Protein AF-A0A920Q9V5-F1 (afdb_monomer)

Radius of gyration: 13.34 Å; Cα contacts (8 Å, |Δi|>4): 83; chains: 1; bounding box: 29×29×37 Å

Mean predicted aligned error: 3.58 Å

Structure (mmCIF, N/CA/C/O backbone):
data_AF-A0A920Q9V5-F1
#
_entry.id   AF-A0A920Q9V5-F1
#
loop_
_atom_site.group_PDB
_atom_site.id
_atom_site.type_symbol
_atom_site.label_atom_id
_atom_site.label_alt_id
_atom_site.label_comp_id
_atom_site.label_asym_id
_atom_site.label_entity_id
_atom_site.label_seq_id
_atom_site.pdbx_PDB_ins_code
_atom_site.Cartn_x
_atom_site.Cartn_y
_atom_site.Cartn_z
_atom_site.occupancy
_atom_site.B_iso_or_equiv
_atom_site.auth_seq_id
_atom_site.auth_comp_id
_atom_site.auth_asym_id
_atom_site.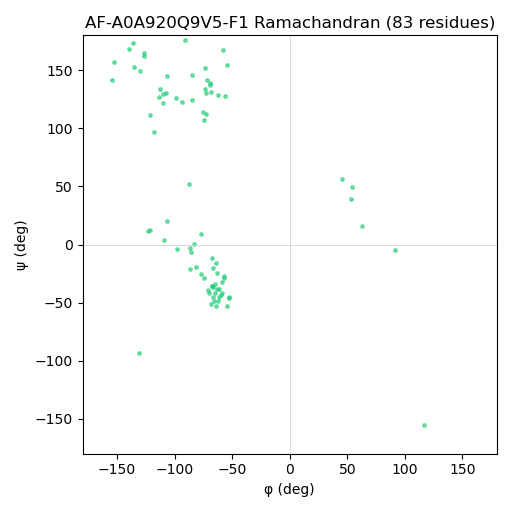auth_atom_id
_atom_site.pdbx_PDB_model_num
ATOM 1 N N . MET A 1 1 ? 5.739 -4.455 21.732 1.00 75.19 1 MET A N 1
ATOM 2 C CA . MET A 1 1 ? 4.391 -4.136 21.206 1.00 75.19 1 MET A CA 1
ATOM 3 C C . MET A 1 1 ? 4.221 -2.623 21.275 1.00 75.19 1 MET A C 1
ATOM 5 O O . MET A 1 1 ? 4.579 -2.070 22.308 1.00 75.19 1 MET A O 1
ATOM 9 N N . PHE A 1 2 ? 3.761 -1.958 20.210 1.00 85.31 2 PHE A N 1
ATOM 10 C CA . PHE A 1 2 ? 3.526 -0.503 20.224 1.00 85.31 2 PHE A CA 1
ATOM 11 C C . PHE A 1 2 ? 2.270 -0.149 21.047 1.00 85.31 2 PHE A C 1
ATOM 13 O O . PHE A 1 2 ? 1.365 -0.986 21.119 1.00 85.31 2 PHE A O 1
ATOM 20 N N . PRO A 1 3 ? 2.187 1.058 21.646 1.00 93.31 3 PRO A N 1
ATOM 21 C CA . PRO A 1 3 ? 0.954 1.569 22.251 1.00 93.31 3 PRO A CA 1
ATOM 22 C C . PRO A 1 3 ? -0.199 1.629 21.242 1.00 93.31 3 PRO A C 1
ATOM 24 O O . PRO A 1 3 ? 0.022 1.525 20.037 1.00 93.31 3 PRO A O 1
ATOM 27 N N . VAL A 1 4 ? -1.429 1.827 21.715 1.00 92.94 4 VAL A N 1
ATOM 28 C CA . VAL A 1 4 ? -2.572 2.092 20.827 1.00 92.94 4 VAL A CA 1
ATOM 29 C C . VAL A 1 4 ? -2.319 3.398 20.064 1.00 92.94 4 VAL A C 1
ATOM 31 O O . VAL A 1 4 ? -1.980 4.402 20.680 1.00 92.94 4 VAL A O 1
ATOM 34 N N . HIS A 1 5 ? -2.449 3.367 18.737 1.00 91.88 5 HIS A N 1
ATOM 35 C CA . HIS A 1 5 ? -2.228 4.511 17.846 1.00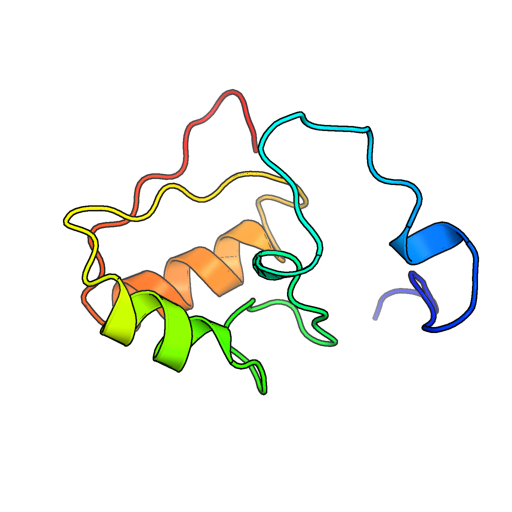 91.88 5 HIS A CA 1
ATOM 36 C C . HIS A 1 5 ? -3.072 4.370 16.576 1.00 91.88 5 HIS A C 1
ATOM 38 O O . HIS A 1 5 ? -3.439 3.251 16.201 1.00 91.88 5 HIS A O 1
ATOM 44 N N . CYS A 1 6 ? -3.352 5.493 15.910 1.00 92.62 6 CYS A N 1
ATOM 45 C CA . CYS A 1 6 ? -4.092 5.555 14.647 1.00 92.62 6 CYS A CA 1
ATOM 46 C C . CYS A 1 6 ? -5.451 4.843 14.742 1.00 92.62 6 CYS A C 1
ATOM 48 O O . CYS A 1 6 ? -5.804 3.995 13.916 1.00 92.62 6 CYS A O 1
ATOM 50 N N . VAL A 1 7 ? -6.213 5.172 15.787 1.00 94.69 7 VAL A N 1
ATOM 51 C CA . VAL A 1 7 ? -7.500 4.532 16.076 1.00 94.69 7 VAL A CA 1
ATOM 52 C C . VAL A 1 7 ? -8.570 4.994 15.088 1.00 94.69 7 VAL A C 1
ATOM 54 O O . VAL A 1 7 ? -8.789 6.183 14.878 1.00 94.69 7 VAL A O 1
ATOM 57 N N . LYS A 1 8 ? -9.299 4.046 14.491 1.00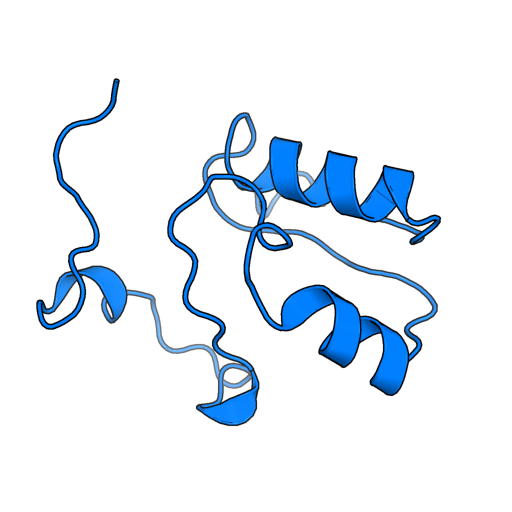 92.50 8 LYS A N 1
ATOM 58 C CA . LYS A 1 8 ? -10.409 4.361 13.583 1.00 92.50 8 LYS A CA 1
ATOM 59 C C . LYS A 1 8 ? -11.446 5.247 14.285 1.00 92.50 8 LYS A C 1
ATOM 61 O O . LYS A 1 8 ? -11.965 4.873 15.333 1.00 92.50 8 LYS A O 1
ATOM 66 N N . GLY A 1 9 ? -11.792 6.368 13.655 1.00 91.50 9 GLY A N 1
ATOM 67 C CA . GLY A 1 9 ? -12.770 7.328 14.174 1.00 91.50 9 GLY A CA 1
ATOM 68 C C . GLY A 1 9 ? -12.168 8.450 15.020 1.00 91.50 9 GLY A C 1
ATOM 69 O O . GLY A 1 9 ? -12.903 9.361 15.385 1.00 91.50 9 GLY A O 1
ATOM 70 N N . THR A 1 10 ? -10.861 8.420 15.304 1.00 94.50 10 THR A N 1
ATOM 71 C CA . THR A 1 10 ? -10.136 9.586 15.829 1.00 94.50 10 THR A CA 1
ATOM 72 C C . THR A 1 10 ? -9.554 10.416 14.682 1.00 94.50 10 THR A C 1
ATOM 74 O O . THR A 1 10 ? -9.664 10.052 13.508 1.00 94.50 10 THR A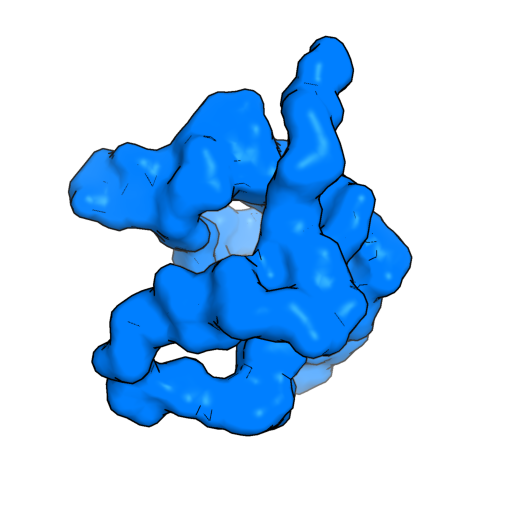 O 1
ATOM 77 N N . GLU A 1 11 ? -8.947 11.555 15.010 1.00 90.81 11 GLU A N 1
ATOM 78 C CA . GLU A 1 11 ? -8.315 12.441 14.026 1.00 90.81 11 GLU A CA 1
ATOM 79 C C . GLU A 1 11 ? -6.983 11.885 13.497 1.00 90.81 11 GLU A C 1
ATOM 81 O O . GLU A 1 11 ? -6.627 12.130 12.346 1.00 90.81 11 GLU A O 1
ATOM 86 N N . GLU A 1 12 ? -6.268 11.091 14.303 1.00 90.06 12 GLU A N 1
ATOM 87 C CA . GLU A 1 12 ? -4.903 10.621 14.015 1.00 90.06 12 GLU A CA 1
ATOM 88 C C . GLU A 1 12 ? -4.743 9.937 12.644 1.00 90.06 12 GLU A C 1
ATOM 90 O O . GLU A 1 12 ? -3.806 10.291 11.929 1.00 90.06 12 GLU A O 1
ATOM 95 N N . PRO A 1 13 ? -5.622 9.003 12.211 1.00 88.75 13 PRO A N 1
ATOM 96 C CA . PRO A 1 13 ? -5.465 8.325 10.922 1.00 88.75 13 PRO A CA 1
ATOM 97 C C . PRO A 1 13 ? -5.637 9.250 9.717 1.00 88.75 13 PRO A C 1
ATOM 99 O O . PRO A 1 13 ? -5.214 8.889 8.624 1.00 88.75 13 PRO A O 1
ATOM 102 N N . ASN A 1 14 ? -6.284 10.402 9.908 1.00 85.50 14 ASN A N 1
ATOM 103 C CA . ASN A 1 14 ? -6.546 11.388 8.863 1.00 85.50 14 ASN A CA 1
ATOM 104 C C . ASN A 1 14 ? -5.523 12.532 8.885 1.00 85.50 14 ASN A C 1
ATOM 106 O O . ASN A 1 14 ? -5.561 13.399 8.019 1.00 85.50 14 ASN A O 1
ATOM 110 N N . ASN A 1 15 ? -4.601 12.535 9.852 1.00 84.75 15 ASN A N 1
ATOM 111 C CA . ASN A 1 15 ? -3.561 13.549 9.984 1.00 84.75 15 ASN A CA 1
ATOM 112 C C . ASN A 1 15 ? -2.315 13.192 9.156 1.00 84.75 15 ASN A C 1
ATOM 114 O O . ASN A 1 15 ? -1.192 13.130 9.658 1.00 84.75 15 ASN A O 1
ATOM 118 N N . PHE A 1 16 ? -2.528 12.904 7.875 1.00 79.12 16 PHE A N 1
ATOM 119 C CA . PHE A 1 16 ? -1.476 12.858 6.868 1.00 79.12 16 PHE A CA 1
ATOM 120 C C . PHE A 1 16 ? -1.618 14.103 5.989 1.00 79.12 16 PHE A C 1
ATOM 122 O O . PHE A 1 16 ? -2.726 14.589 5.774 1.00 79.12 16 PHE A O 1
ATOM 129 N N . GLY A 1 17 ? -0.501 14.666 5.522 1.00 73.44 17 GLY A N 1
ATOM 130 C CA . GLY A 1 17 ? -0.538 15.862 4.678 1.00 73.44 17 GLY A CA 1
ATOM 131 C C . GLY A 1 17 ? -1.439 15.681 3.451 1.00 73.44 17 GLY A C 1
ATOM 132 O O . GLY A 1 17 ? -1.645 14.565 2.973 1.00 73.44 17 GLY A O 1
ATOM 133 N N . THR A 1 18 ? -1.970 16.780 2.920 1.00 74.94 18 THR A N 1
ATOM 134 C CA . THR A 1 18 ? -2.764 16.727 1.691 1.00 74.94 18 THR A CA 1
ATOM 135 C C . THR A 1 18 ? -1.837 16.548 0.498 1.00 74.94 18 THR A C 1
ATOM 137 O O . THR A 1 18 ? -1.051 17.436 0.172 1.00 74.94 18 THR A O 1
ATOM 140 N N . PHE A 1 19 ? -1.946 15.405 -0.167 1.00 83.62 19 PHE A N 1
ATOM 141 C CA . PHE A 1 19 ? -1.268 15.143 -1.428 1.00 83.62 19 PHE A CA 1
ATOM 142 C C . PHE A 1 19 ? -2.300 15.164 -2.553 1.00 83.62 19 PHE A C 1
ATOM 144 O O . PHE A 1 19 ? -3.324 14.495 -2.448 1.00 83.62 19 PHE A O 1
ATOM 151 N N . GLU A 1 20 ? -2.033 15.898 -3.637 1.00 86.06 20 GLU A N 1
ATOM 152 C CA . GLU A 1 20 ? -2.974 16.051 -4.765 1.00 86.06 20 GLU A CA 1
ATOM 153 C C . GLU A 1 20 ? -3.383 14.713 -5.398 1.00 86.06 20 GLU A C 1
ATOM 155 O O . GLU A 1 20 ? -4.475 14.578 -5.940 1.00 86.06 20 GLU A O 1
ATOM 160 N N . PHE A 1 21 ? -2.516 13.706 -5.299 1.00 85.94 21 PHE A N 1
ATOM 161 C CA . PHE A 1 21 ? -2.753 12.366 -5.823 1.00 85.94 21 PHE A CA 1
ATOM 162 C C . PHE A 1 21 ? -3.509 11.443 -4.853 1.00 85.94 21 PHE A C 1
ATOM 164 O O . PHE A 1 21 ? -3.793 10.304 -5.217 1.00 85.94 21 PHE A O 1
ATOM 171 N N . VAL A 1 22 ? -3.830 11.877 -3.628 1.00 88.81 22 VAL A N 1
ATOM 172 C CA . VAL A 1 22 ? -4.600 11.076 -2.663 1.00 88.81 22 VAL A CA 1
ATOM 173 C C . VAL A 1 22 ? -6.084 11.408 -2.785 1.00 88.81 22 VAL A C 1
ATOM 175 O O . VAL A 1 22 ? -6.508 12.547 -2.616 1.00 88.81 22 VAL A O 1
ATOM 178 N N . THR A 1 23 ? -6.885 10.384 -3.060 1.00 89.31 23 THR A N 1
ATOM 179 C CA . THR A 1 23 ? -8.339 10.457 -3.232 1.00 89.31 23 THR A CA 1
ATOM 180 C C . THR A 1 23 ? -9.021 9.452 -2.308 1.00 89.31 23 THR A C 1
ATOM 182 O O . THR A 1 23 ? -8.392 8.526 -1.799 1.00 89.31 23 THR A O 1
ATOM 185 N N . ALA A 1 24 ? -10.333 9.585 -2.102 1.00 84.56 24 ALA A N 1
ATOM 186 C CA . ALA A 1 24 ? -11.084 8.613 -1.302 1.00 84.56 24 ALA A CA 1
ATOM 187 C C . ALA A 1 24 ? -10.957 7.172 -1.844 1.00 84.56 24 ALA A C 1
ATOM 189 O O . ALA A 1 24 ? -10.977 6.217 -1.068 1.00 84.56 24 ALA A O 1
ATOM 190 N N . ASP A 1 25 ? -10.756 7.019 -3.156 1.00 88.00 25 ASP A N 1
ATOM 191 C CA . ASP A 1 25 ? -10.706 5.722 -3.827 1.00 88.00 25 ASP A CA 1
ATOM 192 C C . ASP A 1 25 ? -9.351 5.020 -3.712 1.00 88.00 25 ASP A C 1
ATOM 194 O O . ASP A 1 25 ? -9.286 3.801 -3.879 1.00 88.00 25 ASP A O 1
ATOM 198 N N . ASN A 1 26 ? -8.263 5.731 -3.397 1.00 91.12 26 ASN A N 1
ATOM 199 C CA . ASN A 1 26 ? -6.929 5.132 -3.264 1.00 91.12 26 ASN A CA 1
ATOM 200 C C . ASN A 1 26 ? -6.406 5.063 -1.820 1.00 91.12 26 ASN A C 1
ATOM 202 O O . ASN A 1 26 ? -5.315 4.540 -1.590 1.00 91.12 26 ASN A O 1
ATOM 206 N N . VAL A 1 27 ? -7.213 5.470 -0.838 1.00 92.62 27 VAL A N 1
ATOM 207 C CA . VAL A 1 27 ? -6.917 5.266 0.585 1.00 92.62 27 VAL A CA 1
ATOM 208 C C . VAL A 1 27 ? -7.382 3.878 1.026 1.00 92.62 27 VAL A C 1
ATOM 210 O O . VAL A 1 27 ? -8.549 3.512 0.891 1.00 92.62 27 VAL A O 1
ATOM 213 N N . ILE A 1 28 ? -6.463 3.086 1.584 1.00 94.69 28 ILE A N 1
ATOM 214 C CA . ILE A 1 28 ? -6.746 1.736 2.086 1.00 94.69 28 ILE A CA 1
ATOM 215 C C . ILE A 1 28 ? -6.392 1.669 3.577 1.00 94.69 28 ILE A C 1
ATOM 217 O O . ILE A 1 28 ? -5.208 1.715 3.923 1.00 94.69 28 ILE A O 1
ATOM 221 N N . PRO A 1 29 ? -7.377 1.538 4.484 1.00 94.12 29 PRO A N 1
ATOM 222 C CA . PRO A 1 29 ? -7.092 1.367 5.900 1.00 94.12 29 PRO A CA 1
ATOM 223 C C . PRO A 1 29 ? -6.463 -0.007 6.156 1.00 94.12 29 PRO A C 1
ATOM 225 O O . PRO A 1 29 ? -6.933 -1.025 5.647 1.00 94.12 29 PRO A O 1
ATOM 228 N N . LYS A 1 30 ? -5.426 -0.045 6.997 1.00 94.88 30 LYS A N 1
ATOM 229 C CA . LYS A 1 30 ? -4.753 -1.280 7.422 1.00 94.88 30 LYS A CA 1
ATOM 230 C C . LYS A 1 30 ? -4.605 -1.329 8.938 1.00 94.88 30 LYS A C 1
ATOM 232 O O . LYS A 1 30 ? -4.432 -0.302 9.585 1.00 94.88 30 LYS A O 1
ATOM 237 N N . ASN A 1 31 ? -4.620 -2.533 9.503 1.00 94.25 31 ASN A N 1
ATOM 238 C CA . ASN A 1 31 ? -4.448 -2.771 10.943 1.00 94.25 31 ASN A CA 1
ATOM 239 C C . ASN A 1 31 ? -3.251 -3.691 11.263 1.00 94.25 31 ASN A C 1
ATOM 241 O O . ASN A 1 31 ? -3.120 -4.188 12.386 1.00 94.25 31 ASN A O 1
ATOM 245 N N . ARG A 1 32 ? -2.390 -3.941 10.269 1.00 95.12 32 ARG A N 1
ATOM 246 C CA . ARG A 1 32 ? -1.134 -4.694 10.375 1.00 95.12 32 ARG A CA 1
ATOM 247 C C . ARG A 1 32 ? -0.014 -3.982 9.617 1.00 95.12 32 ARG A C 1
ATOM 249 O O . ARG A 1 32 ? -0.229 -2.947 8.977 1.00 95.12 32 ARG A O 1
ATOM 256 N N . TYR A 1 33 ? 1.204 -4.504 9.758 1.00 96.06 33 TYR A N 1
ATOM 257 C CA . TYR A 1 33 ? 2.394 -3.909 9.153 1.00 96.06 33 TYR A CA 1
ATOM 258 C C . TYR A 1 33 ? 2.323 -3.937 7.630 1.00 96.06 33 TYR A C 1
ATOM 260 O O . TYR A 1 33 ? 2.413 -2.876 7.018 1.00 96.06 33 TYR A O 1
ATOM 268 N N . SER A 1 34 ? 2.076 -5.113 7.050 1.00 97.75 34 SER A N 1
ATOM 269 C CA . SER A 1 34 ? 1.884 -5.258 5.610 1.00 97.75 34 SER A CA 1
ATOM 270 C C . SER A 1 34 ? 0.588 -4.595 5.149 1.00 97.75 34 SER A C 1
ATOM 272 O O . SER A 1 34 ? -0.485 -4.844 5.706 1.00 97.75 34 SER A O 1
ATOM 274 N N . GLY A 1 35 ? 0.693 -3.790 4.092 1.00 97.56 35 GLY A N 1
ATOM 275 C CA . GLY A 1 35 ? -0.443 -3.224 3.374 1.00 97.56 35 GLY A CA 1
ATOM 276 C C . GLY A 1 35 ? -1.323 -4.269 2.691 1.00 97.56 35 GLY A C 1
ATOM 277 O O . GLY A 1 35 ? -2.455 -3.939 2.368 1.00 97.56 35 GLY A O 1
ATOM 278 N N . PHE A 1 36 ? -0.858 -5.510 2.510 1.00 97.94 36 PHE A N 1
ATOM 279 C CA . PHE A 1 36 ? -1.629 -6.607 1.904 1.00 97.94 36 PHE A CA 1
ATOM 280 C C . PHE A 1 36 ? -2.489 -7.372 2.915 1.00 97.94 36 PHE A C 1
ATOM 282 O O . PHE A 1 36 ? -3.447 -8.046 2.543 1.00 97.94 36 PHE A O 1
ATOM 289 N N . PHE A 1 37 ? -2.158 -7.299 4.204 1.00 97.50 37 PHE A N 1
ATOM 290 C CA . PHE A 1 37 ? -2.790 -8.149 5.204 1.00 97.50 37 PHE A CA 1
ATOM 291 C C . PHE A 1 37 ? -4.236 -7.717 5.480 1.00 97.50 37 PHE A C 1
ATOM 293 O O . PHE A 1 37 ? -4.466 -6.675 6.095 1.00 97.50 37 PHE A O 1
ATOM 300 N N . ASN A 1 38 ? -5.204 -8.553 5.091 1.00 96.81 38 ASN A N 1
ATOM 301 C CA . ASN A 1 38 ? -6.641 -8.295 5.239 1.00 96.81 38 ASN A CA 1
ATOM 302 C C . ASN A 1 38 ? -7.082 -6.945 4.646 1.00 96.81 38 ASN A C 1
ATOM 304 O O . ASN A 1 38 ? -7.922 -6.249 5.221 1.00 96.81 38 ASN A O 1
ATOM 308 N N . THR A 1 39 ? -6.519 -6.570 3.498 1.00 97.88 39 THR A N 1
ATOM 309 C CA . THR A 1 39 ? -6.901 -5.357 2.768 1.00 97.88 39 THR A CA 1
ATOM 310 C C . THR A 1 39 ? -7.246 -5.688 1.309 1.00 97.88 39 THR A C 1
ATOM 312 O O . THR A 1 39 ? -6.846 -6.736 0.800 1.00 97.88 39 THR A O 1
ATOM 315 N N . PRO A 1 40 ? -7.948 -4.794 0.591 1.00 97.25 40 PRO A N 1
ATOM 316 C CA . PRO A 1 40 ? -8.187 -4.944 -0.844 1.00 97.25 40 PRO A CA 1
ATOM 317 C C . PRO A 1 40 ? -6.976 -4.576 -1.727 1.00 97.25 40 PRO A C 1
ATOM 319 O O . PRO A 1 40 ? -7.143 -4.474 -2.940 1.00 97.25 40 PRO A O 1
ATOM 322 N N . LEU A 1 41 ? -5.779 -4.338 -1.165 1.00 97.50 41 LEU A N 1
ATOM 323 C CA . LEU A 1 41 ? -4.617 -3.871 -1.936 1.00 97.50 41 LEU A CA 1
ATOM 324 C C . LEU A 1 41 ? -4.239 -4.839 -3.065 1.00 97.50 41 LEU A C 1
ATOM 326 O O . LEU A 1 41 ? -3.974 -4.395 -4.176 1.00 97.50 41 LEU A O 1
ATOM 330 N N . GLU A 1 42 ? -4.267 -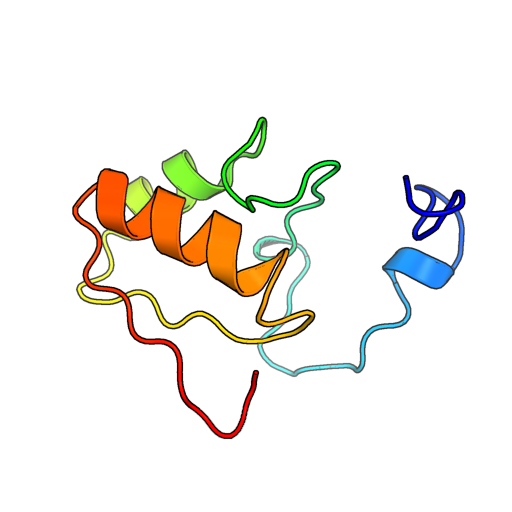6.147 -2.802 1.00 95.88 42 GLU A N 1
ATOM 331 C CA . GLU A 1 42 ? -3.942 -7.170 -3.804 1.00 95.88 42 GLU A CA 1
ATOM 332 C C . GLU A 1 42 ? -4.913 -7.139 -4.987 1.00 95.88 42 GLU A C 1
ATOM 334 O O . GLU A 1 42 ? -4.491 -7.060 -6.136 1.00 95.88 42 GLU A O 1
ATOM 339 N N . ALA A 1 43 ? -6.218 -7.106 -4.705 1.00 96.62 43 ALA A N 1
ATOM 340 C CA . ALA A 1 43 ? -7.244 -7.028 -5.741 1.00 96.62 43 ALA A CA 1
ATOM 341 C C . ALA A 1 43 ? -7.125 -5.740 -6.570 1.00 96.62 43 ALA A C 1
ATOM 343 O O . ALA A 1 43 ? -7.296 -5.775 -7.786 1.00 96.62 43 ALA A O 1
ATOM 344 N N . LYS A 1 44 ? -6.791 -4.612 -5.928 1.00 96.25 44 LYS A N 1
ATOM 345 C CA . LYS A 1 44 ? -6.561 -3.341 -6.627 1.00 96.25 44 LYS A CA 1
ATOM 346 C C . LYS A 1 44 ? -5.339 -3.401 -7.539 1.00 96.25 44 LYS A C 1
ATOM 348 O O . LYS A 1 44 ? -5.447 -3.053 -8.707 1.00 96.25 44 LYS A O 1
ATOM 353 N N . LEU A 1 45 ? -4.201 -3.883 -7.042 1.00 96.69 45 LEU A N 1
ATOM 354 C CA . LEU A 1 45 ? -2.988 -4.008 -7.854 1.00 96.69 45 LEU A CA 1
ATOM 355 C C . LEU A 1 45 ? -3.159 -5.018 -8.997 1.00 96.69 45 LEU A C 1
ATOM 357 O O . LEU A 1 45 ? -2.613 -4.806 -10.072 1.00 96.69 45 LEU A O 1
ATOM 361 N N . ALA A 1 46 ? -3.927 -6.091 -8.795 1.00 96.00 46 ALA A N 1
ATOM 362 C CA . ALA A 1 46 ? -4.255 -7.038 -9.858 1.00 96.00 46 ALA A CA 1
ATOM 363 C C . ALA A 1 46 ? -5.136 -6.414 -10.956 1.00 96.00 46 ALA A C 1
ATOM 365 O O . ALA A 1 46 ? -4.948 -6.726 -12.128 1.00 96.00 46 ALA A O 1
ATOM 366 N N . ALA A 1 47 ? -6.072 -5.530 -10.590 1.00 96.88 47 ALA A N 1
ATOM 367 C CA . ALA A 1 47 ? -6.925 -4.828 -11.548 1.00 96.88 47 ALA A CA 1
ATOM 368 C C . ALA A 1 47 ? -6.160 -3.768 -12.360 1.00 96.88 47 ALA A C 1
ATOM 370 O O . ALA A 1 47 ? -6.399 -3.633 -13.556 1.00 96.88 47 ALA A O 1
ATOM 371 N N . GLU A 1 48 ? -5.236 -3.045 -11.720 1.00 95.62 48 GLU A N 1
ATOM 372 C CA . GLU A 1 48 ? -4.393 -2.027 -12.369 1.00 95.62 48 GLU A CA 1
ATOM 373 C C . GLU A 1 48 ? -3.239 -2.637 -13.183 1.00 95.62 48 GLU A C 1
ATOM 375 O O . GLU A 1 48 ? -2.743 -2.011 -14.114 1.00 95.62 48 GLU A O 1
ATOM 380 N N . ALA A 1 49 ? -2.803 -3.852 -12.825 1.00 96.06 49 ALA A N 1
ATOM 381 C CA . ALA A 1 49 ? -1.700 -4.587 -13.450 1.00 96.06 49 ALA A CA 1
ATOM 382 C C . ALA A 1 49 ? -0.437 -3.728 -13.704 1.00 96.06 49 ALA A C 1
ATOM 384 O O . ALA A 1 49 ? 0.031 -3.635 -14.841 1.00 96.06 49 ALA A O 1
ATOM 385 N N . PRO A 1 50 ? 0.137 -3.083 -12.668 1.00 97.06 50 PRO A N 1
ATOM 386 C CA . PRO A 1 50 ? 1.252 -2.169 -12.863 1.00 97.06 50 PRO A CA 1
ATOM 387 C C . PRO A 1 50 ? 2.546 -2.915 -13.210 1.00 97.06 50 PRO A C 1
ATOM 389 O O . PRO A 1 50 ? 2.891 -3.911 -12.573 1.00 97.06 50 PRO A O 1
ATOM 392 N N . ASP A 1 51 ? 3.339 -2.349 -14.122 1.00 97.25 51 ASP A N 1
ATOM 393 C CA . ASP A 1 51 ? 4.687 -2.850 -14.440 1.00 97.25 51 ASP A CA 1
ATOM 394 C C . ASP A 1 51 ? 5.651 -2.764 -13.242 1.00 97.25 51 ASP A C 1
ATOM 396 O O . ASP A 1 51 ? 6.661 -3.471 -13.176 1.00 97.25 51 ASP A O 1
ATOM 400 N N . LYS A 1 52 ? 5.375 -1.844 -12.308 1.00 97.25 52 LYS A N 1
ATOM 401 C CA . LYS A 1 52 ? 6.206 -1.561 -11.136 1.00 97.25 52 LYS A CA 1
ATOM 402 C C . LYS A 1 52 ? 5.388 -0.970 -9.991 1.00 97.25 52 LYS A C 1
ATOM 404 O O . LYS A 1 52 ? 4.544 -0.104 -10.201 1.00 97.25 52 LYS A O 1
ATOM 409 N N . VAL A 1 53 ? 5.719 -1.370 -8.765 1.00 97.44 53 VAL A N 1
ATOM 410 C CA . VAL A 1 53 ? 5.183 -0.808 -7.521 1.00 97.44 53 VAL A CA 1
ATOM 411 C C . VAL A 1 53 ? 6.284 -0.033 -6.802 1.00 97.44 53 VAL A C 1
ATOM 413 O O . VAL A 1 53 ? 7.328 -0.585 -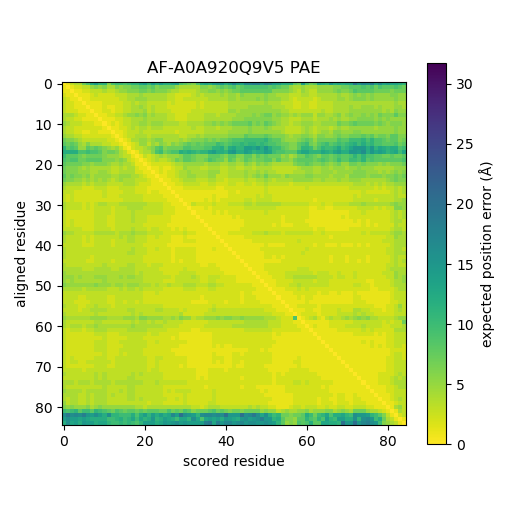6.458 1.00 97.44 53 VAL A O 1
ATOM 416 N N . ILE A 1 54 ? 6.053 1.254 -6.554 1.00 96.94 54 ILE A N 1
ATOM 417 C CA . ILE A 1 54 ? 6.946 2.084 -5.740 1.00 96.94 54 ILE A CA 1
ATOM 418 C C . ILE A 1 54 ? 6.366 2.157 -4.332 1.00 96.94 54 ILE A C 1
ATOM 420 O O . ILE A 1 54 ? 5.203 2.519 -4.164 1.00 96.94 54 ILE A O 1
ATOM 424 N N . ILE A 1 55 ? 7.167 1.818 -3.324 1.00 96.94 55 ILE A N 1
ATOM 425 C CA . ILE A 1 55 ? 6.742 1.852 -1.921 1.00 96.94 55 ILE A CA 1
ATOM 426 C C . ILE A 1 55 ? 7.538 2.926 -1.188 1.00 96.94 55 ILE A C 1
ATOM 428 O O . ILE A 1 55 ? 8.767 2.936 -1.225 1.00 96.94 55 ILE A O 1
ATOM 432 N N . CYS A 1 56 ? 6.815 3.820 -0.519 1.00 94.50 56 CYS A N 1
ATOM 433 C CA . CYS A 1 56 ? 7.348 4.915 0.282 1.00 94.50 56 CYS A CA 1
ATOM 434 C C . CYS A 1 56 ? 6.541 5.105 1.575 1.00 94.50 56 CYS A C 1
ATOM 436 O O . CYS A 1 56 ? 5.459 4.532 1.731 1.00 94.50 56 CYS A O 1
ATOM 438 N N . GLY A 1 57 ? 7.064 5.904 2.507 1.00 92.38 57 GLY A N 1
ATOM 439 C CA . GLY A 1 57 ? 6.408 6.220 3.776 1.00 92.38 57 GLY A CA 1
ATOM 440 C C . GLY A 1 57 ? 7.188 5.723 4.991 1.00 92.38 57 GLY A C 1
ATOM 441 O O . GLY A 1 57 ? 8.400 5.563 4.938 1.00 92.38 57 GLY A O 1
ATOM 442 N N . VAL A 1 58 ? 6.493 5.493 6.109 1.00 92.06 58 VAL A N 1
ATOM 443 C CA . VAL A 1 58 ? 7.121 5.191 7.407 1.00 92.06 58 VAL A CA 1
ATOM 444 C C . VAL A 1 58 ? 6.443 4.025 8.143 1.00 92.06 58 VAL A C 1
ATOM 446 O O . VAL A 1 58 ? 5.250 3.774 7.974 1.00 92.06 58 VAL A O 1
ATOM 449 N N . CYS A 1 59 ? 7.147 3.278 9.001 1.00 92.62 59 CYS A N 1
ATOM 450 C CA . CYS A 1 59 ? 8.609 3.237 9.177 1.00 92.62 59 CYS A CA 1
ATOM 451 C C . CYS A 1 59 ? 9.254 2.261 8.178 1.00 92.62 59 CYS A C 1
ATOM 453 O O . CYS A 1 59 ? 8.660 1.215 7.879 1.00 92.62 59 CYS A O 1
ATOM 455 N N . THR A 1 60 ? 10.465 2.582 7.703 1.00 94.00 60 THR A N 1
ATOM 456 C CA . THR A 1 60 ? 11.212 1.774 6.720 1.00 94.00 60 THR A CA 1
ATOM 457 C C . THR A 1 60 ? 11.363 0.314 7.138 1.00 94.00 60 THR A C 1
ATOM 459 O O . THR A 1 60 ? 11.104 -0.587 6.349 1.00 94.00 60 THR A O 1
ATOM 462 N N . ASP A 1 61 ? 11.720 0.075 8.395 1.00 94.25 61 ASP A N 1
ATOM 463 C CA . ASP A 1 61 ? 12.000 -1.229 9.002 1.00 94.25 61 ASP A CA 1
ATOM 464 C C . ASP A 1 61 ? 10.747 -1.991 9.468 1.00 94.25 61 ASP A C 1
ATOM 466 O O . ASP A 1 61 ? 10.846 -3.097 10.001 1.00 94.25 61 ASP A O 1
ATOM 470 N N . ILE A 1 62 ? 9.556 -1.418 9.269 1.00 95.00 62 ILE A N 1
ATOM 471 C CA . ILE A 1 62 ? 8.284 -2.014 9.683 1.00 95.00 62 ILE A CA 1
ATOM 472 C C . ILE A 1 62 ? 7.296 -1.969 8.516 1.00 95.00 62 ILE A C 1
ATOM 474 O O . ILE A 1 62 ? 7.262 -2.885 7.700 1.00 95.00 62 ILE A O 1
ATOM 478 N N . CYS A 1 63 ? 6.463 -0.930 8.416 1.00 96.38 63 CYS A N 1
ATOM 479 C CA . CYS A 1 63 ? 5.358 -0.894 7.456 1.00 96.38 63 CYS A CA 1
ATOM 480 C C . CYS A 1 63 ? 5.853 -1.010 6.012 1.00 96.38 63 CYS A C 1
ATOM 482 O O . CYS A 1 63 ? 5.283 -1.775 5.234 1.00 96.38 63 CYS A O 1
ATOM 484 N N . VAL A 1 64 ? 6.924 -0.289 5.671 1.00 97.31 64 VAL A N 1
ATOM 485 C CA . VAL A 1 64 ? 7.521 -0.336 4.332 1.00 97.31 64 VAL A CA 1
ATOM 486 C C . VAL A 1 64 ? 8.157 -1.704 4.092 1.00 97.31 64 VAL A C 1
ATOM 488 O O . VAL A 1 64 ? 7.799 -2.352 3.113 1.00 97.31 64 VAL A O 1
ATOM 491 N N . LEU A 1 65 ? 9.011 -2.191 5.003 1.00 97.19 65 LEU A N 1
ATOM 492 C CA . LEU A 1 65 ? 9.673 -3.497 4.885 1.00 97.19 65 LEU A CA 1
ATOM 493 C C . LEU A 1 65 ? 8.680 -4.647 4.682 1.00 97.19 65 LEU A C 1
ATOM 495 O O . LEU A 1 65 ? 8.814 -5.412 3.729 1.00 97.19 65 LEU A O 1
ATOM 499 N N . TYR A 1 66 ? 7.671 -4.769 5.549 1.00 97.94 66 TYR A N 1
ATOM 500 C CA . TYR A 1 66 ? 6.708 -5.871 5.471 1.00 97.94 66 TYR A CA 1
ATOM 501 C C . TYR A 1 66 ? 5.826 -5.775 4.221 1.00 97.94 66 TYR A C 1
ATOM 503 O O . TYR A 1 66 ? 5.527 -6.799 3.614 1.00 97.94 66 TYR A O 1
ATOM 511 N N . THR A 1 67 ? 5.451 -4.566 3.792 1.00 98.50 67 THR A N 1
ATOM 512 C CA . THR A 1 67 ? 4.679 -4.388 2.549 1.00 98.50 67 THR A CA 1
ATOM 513 C C . THR A 1 67 ? 5.529 -4.694 1.316 1.00 98.50 67 THR A C 1
ATOM 515 O O . THR A 1 67 ? 5.060 -5.370 0.405 1.00 98.50 67 THR A O 1
ATOM 518 N N . ALA A 1 68 ? 6.790 -4.254 1.290 1.00 98.12 68 ALA A N 1
ATOM 519 C CA . ALA A 1 68 ? 7.716 -4.532 0.197 1.00 98.12 68 ALA A CA 1
ATOM 520 C C . ALA A 1 68 ? 8.040 -6.021 0.083 1.00 98.12 68 ALA A C 1
ATOM 522 O O . ALA A 1 68 ? 8.052 -6.558 -1.024 1.00 98.12 68 ALA A O 1
ATOM 523 N N . SER A 1 69 ? 8.245 -6.702 1.214 1.00 98.12 69 SER A N 1
ATOM 524 C CA . SER A 1 69 ? 8.442 -8.150 1.230 1.00 98.12 69 SER A CA 1
ATOM 525 C C . SER A 1 69 ? 7.215 -8.888 0.691 1.00 98.12 69 SER A C 1
ATOM 527 O O . SER A 1 69 ? 7.369 -9.789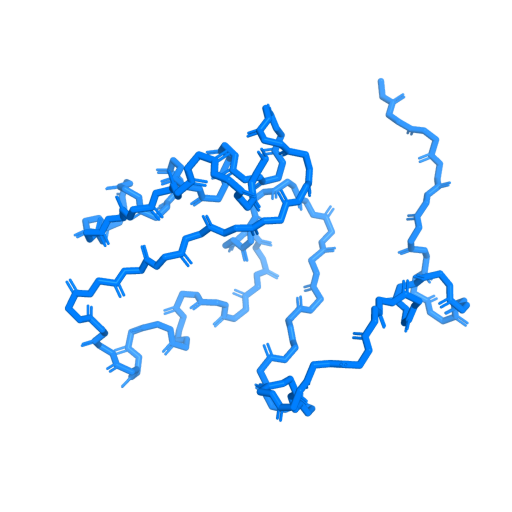 -0.127 1.00 98.12 69 SER A O 1
ATOM 529 N N . ASP A 1 70 ? 6.005 -8.502 1.105 1.00 98.06 70 ASP A N 1
ATOM 530 C CA . ASP A 1 70 ? 4.771 -9.138 0.632 1.00 98.06 70 ASP A CA 1
ATOM 531 C C . ASP A 1 70 ? 4.496 -8.884 -0.851 1.00 98.06 70 ASP A C 1
ATOM 533 O O . ASP A 1 70 ? 3.994 -9.779 -1.532 1.00 98.06 70 ASP A O 1
ATOM 537 N N . ALA A 1 71 ? 4.837 -7.696 -1.353 1.00 98.19 71 ALA A N 1
ATOM 538 C CA . ALA A 1 71 ? 4.747 -7.380 -2.772 1.00 98.19 71 ALA A CA 1
ATOM 539 C C . ALA A 1 71 ? 5.745 -8.215 -3.592 1.00 98.19 71 ALA A C 1
ATOM 541 O O . ALA A 1 71 ? 5.370 -8.806 -4.600 1.00 98.19 71 ALA A O 1
ATOM 542 N N . ARG A 1 72 ? 7.000 -8.334 -3.138 1.00 97.75 72 ARG A N 1
ATOM 543 C CA . ARG A 1 72 ? 8.015 -9.174 -3.799 1.00 97.75 72 ARG A CA 1
ATOM 544 C C . ARG A 1 72 ? 7.633 -10.656 -3.800 1.00 97.75 72 ARG A C 1
ATOM 546 O O . ARG A 1 72 ? 7.837 -11.318 -4.807 1.00 97.75 72 ARG A O 1
ATOM 553 N N . ASN A 1 73 ? 7.039 -11.158 -2.716 1.00 97.75 73 ASN A N 1
ATOM 554 C CA . ASN A 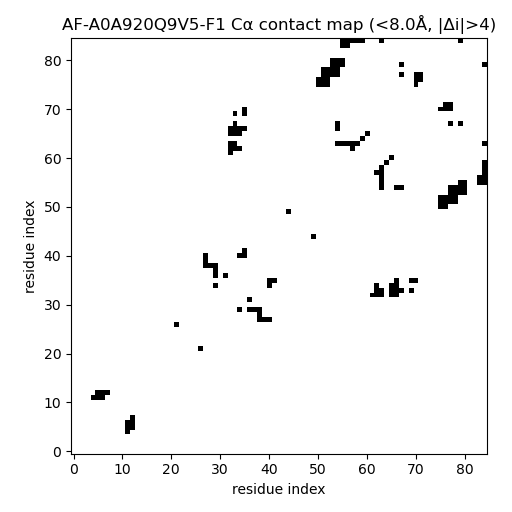1 73 ? 6.539 -12.538 -2.630 1.00 97.75 73 ASN A CA 1
ATOM 555 C C . ASN A 1 73 ? 5.339 -12.820 -3.555 1.00 97.75 73 ASN A C 1
ATOM 557 O O . ASN A 1 73 ? 4.957 -13.975 -3.712 1.00 97.75 73 ASN A O 1
ATOM 561 N N . ARG A 1 74 ? 4.733 -11.776 -4.131 1.00 96.88 74 ARG A N 1
ATOM 562 C CA . ARG A 1 74 ? 3.655 -11.840 -5.131 1.00 96.88 74 ARG A CA 1
ATOM 563 C C . ARG A 1 74 ? 4.151 -11.468 -6.531 1.00 96.88 74 ARG A C 1
ATOM 565 O O . ARG A 1 74 ? 3.365 -11.046 -7.370 1.00 96.88 74 ARG A O 1
ATOM 572 N N . ASP A 1 75 ? 5.462 -11.557 -6.746 1.00 96.56 75 ASP A N 1
ATOM 573 C CA . ASP A 1 75 ? 6.132 -11.305 -8.023 1.00 96.56 75 ASP A CA 1
ATOM 574 C C . ASP A 1 75 ? 6.009 -9.868 -8.566 1.00 96.56 75 ASP A C 1
ATOM 576 O O . ASP A 1 75 ? 6.346 -9.605 -9.722 1.00 96.56 75 ASP A O 1
ATOM 580 N N . TYR A 1 76 ? 5.612 -8.892 -7.738 1.00 98.12 76 TYR A N 1
ATOM 581 C CA . TYR A 1 76 ? 5.658 -7.490 -8.149 1.00 98.12 76 TYR A CA 1
ATOM 582 C C . TYR A 1 76 ? 7.107 -7.007 -8.282 1.00 98.12 76 TYR A C 1
ATOM 584 O O . TYR A 1 76 ? 7.963 -7.238 -7.418 1.00 98.12 76 TYR A O 1
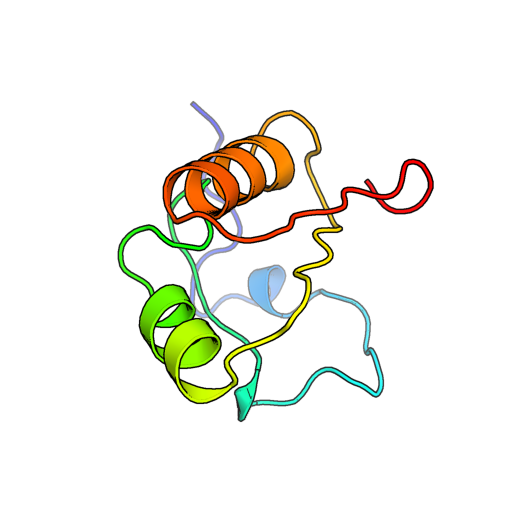ATOM 592 N N . HIS A 1 77 ? 7.373 -6.227 -9.328 1.00 97.88 77 HIS A N 1
ATOM 593 C CA . HIS A 1 77 ? 8.602 -5.452 -9.429 1.00 97.88 77 HIS A CA 1
ATOM 594 C C . HIS A 1 77 ? 8.516 -4.257 -8.470 1.00 97.88 77 HIS A C 1
ATOM 596 O O . HIS A 1 77 ? 7.775 -3.310 -8.719 1.00 97.88 77 HIS A O 1
ATOM 602 N N . VAL A 1 78 ? 9.259 -4.307 -7.361 1.00 97.75 78 VAL A N 1
ATOM 603 C CA . VAL A 1 78 ? 9.178 -3.289 -6.297 1.00 97.75 78 VAL A CA 1
ATOM 604 C C . VAL A 1 78 ? 10.426 -2.419 -6.231 1.00 97.75 78 VAL A C 1
ATOM 606 O O . VAL A 1 78 ? 11.520 -2.958 -6.061 1.00 97.75 78 VAL A O 1
ATOM 609 N N . ASP A 1 79 ? 10.247 -1.100 -6.215 1.00 97.38 79 ASP A N 1
ATOM 610 C CA . ASP A 1 79 ? 11.291 -0.129 -5.870 1.00 97.38 79 ASP A CA 1
ATOM 611 C C . ASP A 1 79 ? 10.961 0.586 -4.548 1.00 97.38 79 ASP A C 1
ATOM 613 O O . ASP A 1 79 ? 9.841 1.050 -4.338 1.00 97.38 79 ASP A O 1
ATOM 617 N N . VAL A 1 80 ? 11.955 0.702 -3.661 1.00 96.38 80 VAL A N 1
ATOM 618 C CA . VAL A 1 80 ? 11.865 1.454 -2.396 1.00 96.38 80 VAL A CA 1
ATOM 619 C C . VAL A 1 80 ? 12.892 2.589 -2.446 1.00 96.38 80 VAL A C 1
ATOM 621 O O . VAL A 1 80 ? 14.084 2.343 -2.227 1.00 96.38 80 VAL A O 1
ATOM 624 N N . PRO A 1 81 ? 12.500 3.824 -2.807 1.00 94.44 81 PRO A N 1
ATOM 625 C CA . PRO A 1 81 ? 13.464 4.900 -2.990 1.00 94.44 81 PRO A CA 1
ATOM 626 C C . PRO A 1 81 ? 14.000 5.405 -1.643 1.00 94.44 81 PRO A C 1
ATOM 628 O O . PRO A 1 81 ? 13.243 5.690 -0.717 1.00 94.44 81 PRO A O 1
ATOM 631 N N . ARG A 1 82 ? 15.325 5.580 -1.555 1.00 88.62 82 ARG A N 1
ATOM 632 C CA . ARG A 1 82 ? 16.038 5.934 -0.310 1.00 88.62 82 ARG A CA 1
ATOM 633 C C . ARG A 1 82 ? 15.588 7.255 0.327 1.00 88.62 82 ARG A C 1
ATOM 635 O O . ARG A 1 82 ? 15.688 7.403 1.532 1.00 88.62 82 ARG A O 1
ATOM 642 N N . ILE A 1 83 ? 15.167 8.234 -0.472 1.00 75.31 83 ILE A N 1
ATOM 643 C CA . ILE A 1 83 ? 14.868 9.597 0.010 1.00 75.31 83 ILE A CA 1
ATOM 644 C C . ILE A 1 83 ? 13.440 9.767 0.553 1.00 75.31 83 ILE A C 1
ATOM 646 O O . ILE A 1 83 ? 13.114 10.837 1.054 1.00 75.31 83 ILE A O 1
ATOM 650 N N . VAL A 1 84 ? 12.585 8.747 0.424 1.00 71.69 84 VAL A N 1
ATOM 651 C CA . VAL A 1 84 ? 11.154 8.806 0.789 1.00 71.69 84 VAL A CA 1
ATOM 652 C C . VAL A 1 84 ? 10.748 7.743 1.820 1.00 71.69 84 VAL A C 1
ATOM 654 O O . VAL A 1 84 ? 9.551 7.530 2.025 1.00 71.69 84 VAL A O 1
ATOM 657 N N . CYS A 1 85 ? 11.728 7.072 2.438 1.00 66.56 85 CYS A N 1
ATOM 658 C CA . CYS A 1 85 ? 11.535 6.028 3.446 1.00 66.56 85 CYS A CA 1
ATOM 659 C C . CYS A 1 85 ? 12.473 6.254 4.643 1.00 66.56 85 CYS A C 1
ATOM 661 O O . CYS A 1 85 ? 13.648 6.602 4.392 1.00 66.56 85 CYS A O 1
#

Foldseek 3Di:
DDDDACDPPDCRVVPDDDDPPDDPVPDWDDDALAPPPPTCPVVVCVVVVDQADEFFDDDCVTNRVNNQVVCVVVVHHYDYDPVRD

Sequence (85 aa):
MFPVHCVKGTEEPNNFGTFEFVTADNVIPKNRYSGFFNTPLEAKLAAEAPDKVIICGVCTDICVLYTASDARNRDYHVDVPRIVC

Nearest PDB structures (foldseek):
  3eef-assembly1_A  TM=8.737E-01  e=6.626E-05  Thermoplasma acidophilum
  3hu5-assembly1_A  TM=9.039E-01  e=4.280E-04  Nitratidesulfovibrio vulgaris str. Hildenborough
  3hb7-assembly4_G  TM=8.179E-01  e=1.234E-04  Alkaliphilus metalliredigens QYMF
  5ha8-assembly1_A-2  TM=8.798E-01  e=3.174E-03  Microbacterium hydrocarbonoxydans
  5hwg-assembly1_A  TM=8.662E-01  e=4.804E-03  Microbacterium hydrocarbonoxydans

Secondary structure (DSSP, 8-state):
-PPS-S-TTSSGGG-S---TT--TTT----SSSSTTTTSTHHHHHHHH--S-EE---S-IIIIIHHHHHHHHTTT--EE--GGG-

pLDDT: mean 92.61, std 6.86, range [66.56, 98.5]

Solvent-accessible surface area (backbone atoms only — not comparable to full-atom values): 5462 Å² total; per-residue (Å²): 134,82,77,94,69,62,50,88,91,53,66,63,68,68,72,60,84,92,48,93,88,66,48,85,87,76,64,76,82,66,92,55,55,26,59,56,56,95,38,67,49,58,63,50,48,64,73,67,60,64,89,58,46,78,53,70,47,73,48,48,91,42,30,41,40,44,28,52,52,54,39,46,76,68,73,44,48,72,46,69,56,76,93,51,72